Protein AF-A0A4P5WXC3-F1 (afdb_monomer_lite)

Radius of gyration: 19.1 Å; chains: 1; bounding box: 45×30×55 Å

Foldseek 3Di:
DPDDCVVVVVVVVVVVVCCVVVVVCPDPVSVVVVVVLVVQLVQLVVLQFPSVVLVVVLVVCVVVVDPPCVCSRNNNVCVVCVVRHPVVVVVVVVVVVVVVVVVVVVVVVVVVD

pLDDT: mean 87.12, std 8.75, range [57.28, 97.19]

Sequence (113 aa):
MPIDNNETEQLMKQVALGRKNWMFIGSVAAGYRSANLMSLVSSAARNDLDVCMYMKAVLERLLAGETNYDTLRPDVWKQSHPEALRLYCQEE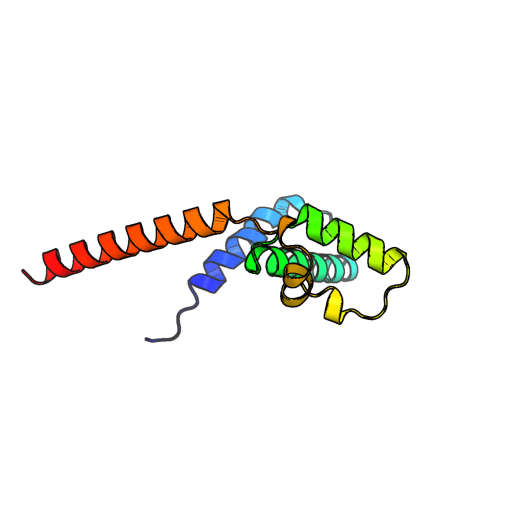RRSRADARAVKRARRRIARHG

Secondary structure (DSSP, 8-state):
-----HHHHHHHHHHHHHGGGGTT--SHHHHHHHHHHHHHHHHHHHTTB-HHHHHHHHHHHHHTT---GGGGSHHHHHHH-GGGB-HHHHHHHHHHHHHHHHHHHHHHHHHH-

Structure (mmCIF, N/CA/C/O backbone):
data_AF-A0A4P5WXC3-F1
#
_entry.id   AF-A0A4P5WXC3-F1
#
loop_
_atom_site.group_PDB
_atom_site.id
_atom_site.type_symbol
_atom_site.label_atom_id
_atom_site.label_alt_id
_atom_site.label_comp_id
_atom_site.label_asym_id
_atom_site.label_entity_id
_atom_site.label_seq_id
_atom_site.pdbx_PDB_ins_code
_atom_site.Cartn_x
_atom_site.Cartn_y
_atom_site.Cartn_z
_atom_site.occupancy
_atom_site.B_iso_or_equiv
_atom_site.auth_seq_id
_atom_site.auth_comp_id
_atom_site.auth_asym_id
_atom_site.auth_atom_id
_atom_site.pdbx_PDB_model_num
ATOM 1 N N . MET A 1 1 ? 15.564 -22.510 -13.033 1.00 63.16 1 MET A N 1
ATOM 2 C CA . MET A 1 1 ? 16.436 -21.452 -12.478 1.00 63.16 1 MET A CA 1
ATOM 3 C C . MET A 1 1 ? 16.643 -21.774 -11.009 1.00 63.16 1 MET A C 1
ATOM 5 O O . MET A 1 1 ? 15.675 -22.226 -10.406 1.00 63.16 1 MET A O 1
ATOM 9 N N . PRO A 1 2 ? 17.857 -21.641 -10.453 1.00 78.62 2 PRO A N 1
ATOM 10 C CA . PRO A 1 2 ? 18.041 -21.753 -9.007 1.00 78.62 2 PRO A CA 1
ATOM 11 C C . PRO A 1 2 ? 17.209 -20.672 -8.299 1.00 78.62 2 PRO A C 1
ATOM 13 O O . PRO A 1 2 ? 16.936 -19.634 -8.898 1.00 78.62 2 PRO A O 1
ATOM 16 N N . ILE A 1 3 ? 16.778 -20.929 -7.062 1.00 83.69 3 ILE A N 1
ATOM 17 C CA . ILE A 1 3 ? 16.073 -19.934 -6.242 1.00 83.69 3 ILE A CA 1
ATOM 18 C C . ILE A 1 3 ? 16.964 -18.692 -6.104 1.00 83.69 3 ILE A C 1
ATOM 20 O O . ILE A 1 3 ? 18.100 -18.797 -5.643 1.00 83.69 3 ILE A O 1
ATOM 24 N N . ASP A 1 4 ? 16.447 -17.529 -6.502 1.00 86.38 4 ASP A N 1
ATOM 25 C CA . ASP A 1 4 ? 17.071 -16.228 -6.276 1.00 86.38 4 ASP A CA 1
ATOM 26 C C . ASP A 1 4 ? 16.118 -15.316 -5.488 1.00 86.38 4 ASP A C 1
ATOM 28 O O . ASP A 1 4 ? 14.897 -15.413 -5.602 1.00 86.38 4 ASP A O 1
ATOM 32 N N . ASN A 1 5 ? 16.676 -14.476 -4.616 1.00 87.62 5 ASN A N 1
ATOM 33 C CA . ASN A 1 5 ? 15.931 -13.598 -3.705 1.00 87.62 5 ASN A CA 1
ATOM 34 C C . ASN A 1 5 ? 16.007 -12.121 -4.127 1.00 87.62 5 ASN A C 1
ATOM 36 O O . ASN A 1 5 ? 15.609 -11.234 -3.369 1.00 87.6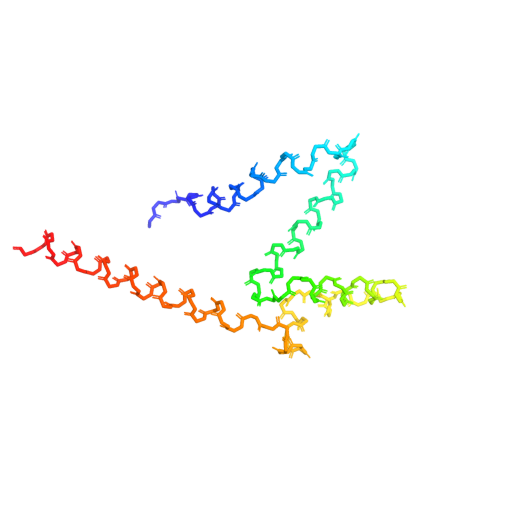2 5 ASN A O 1
ATOM 40 N N . ASN A 1 6 ? 16.537 -11.846 -5.320 1.00 88.62 6 ASN A N 1
ATOM 41 C CA . ASN A 1 6 ? 16.940 -10.506 -5.730 1.00 88.62 6 ASN A CA 1
ATOM 42 C C . ASN A 1 6 ? 15.741 -9.542 -5.790 1.00 88.62 6 ASN A C 1
ATOM 44 O O . ASN A 1 6 ? 15.862 -8.358 -5.474 1.00 88.62 6 ASN A O 1
ATOM 48 N N . GLU A 1 7 ? 14.556 -10.047 -6.145 1.00 82.88 7 GLU A N 1
ATOM 49 C CA . GLU A 1 7 ? 13.311 -9.274 -6.106 1.00 82.88 7 GLU A CA 1
ATOM 50 C C . GLU A 1 7 ? 12.910 -8.895 -4.672 1.00 82.88 7 GLU A C 1
ATOM 52 O O . GLU A 1 7 ? 12.611 -7.730 -4.394 1.00 82.88 7 GLU A O 1
ATOM 57 N N . THR A 1 8 ? 12.977 -9.849 -3.745 1.00 84.62 8 THR A N 1
ATOM 58 C CA . THR A 1 8 ? 12.694 -9.627 -2.322 1.00 84.62 8 THR A CA 1
ATOM 59 C C . THR A 1 8 ? 13.666 -8.620 -1.711 1.00 84.62 8 THR A C 1
ATOM 61 O O . THR A 1 8 ? 13.240 -7.676 -1.045 1.00 84.62 8 THR A O 1
ATOM 64 N N . GLU A 1 9 ? 14.967 -8.756 -1.976 1.00 87.38 9 GLU A N 1
ATOM 65 C CA . GLU A 1 9 ? 15.982 -7.810 -1.501 1.00 87.38 9 GLU A CA 1
ATOM 66 C C . GLU A 1 9 ? 15.746 -6.398 -2.047 1.00 87.38 9 GLU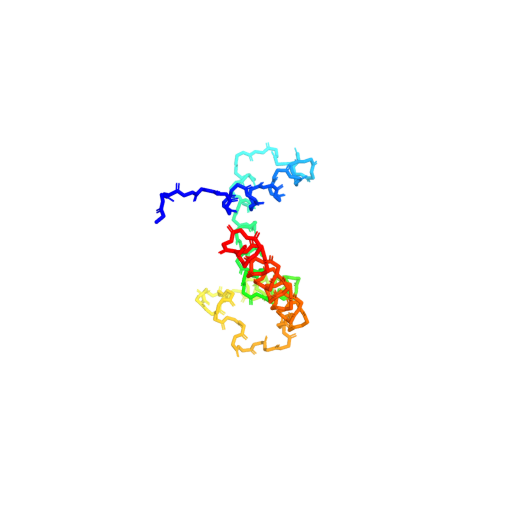 A C 1
ATOM 68 O O . GLU A 1 9 ? 15.837 -5.411 -1.311 1.00 87.38 9 GLU A O 1
ATOM 73 N N . GLN A 1 10 ? 15.390 -6.282 -3.329 1.00 87.06 10 GLN A N 1
ATOM 74 C CA . GLN A 1 10 ? 15.074 -5.001 -3.953 1.00 87.06 10 GLN A CA 1
ATOM 75 C C . GLN A 1 10 ? 13.845 -4.340 -3.310 1.00 87.06 10 GLN A C 1
ATOM 77 O O . GLN A 1 10 ? 13.856 -3.126 -3.100 1.00 87.06 10 GLN A O 1
ATOM 82 N N . LEU A 1 11 ? 12.814 -5.114 -2.958 1.00 82.38 11 LEU A N 1
ATOM 83 C CA . LEU A 1 11 ? 11.642 -4.617 -2.229 1.00 82.38 11 LEU A CA 1
ATOM 84 C C . LEU A 1 11 ? 12.011 -4.156 -0.812 1.00 82.38 11 LEU A C 1
ATOM 86 O O . LEU A 1 11 ? 11.581 -3.085 -0.375 1.00 82.38 11 LEU A O 1
ATOM 90 N N . MET A 1 12 ? 12.873 -4.903 -0.120 1.00 83.25 12 MET A N 1
ATOM 91 C CA . MET A 1 12 ? 13.329 -4.560 1.230 1.00 83.25 12 MET A CA 1
ATOM 92 C C . MET A 1 12 ? 14.126 -3.255 1.299 1.00 83.25 12 MET A C 1
ATOM 94 O O . MET A 1 12 ? 14.152 -2.608 2.351 1.00 83.25 12 MET A O 1
ATOM 98 N N . LYS A 1 13 ? 14.709 -2.793 0.185 1.00 83.38 13 LYS A N 1
ATOM 99 C CA . LYS A 1 13 ? 15.359 -1.473 0.124 1.00 83.38 13 LYS A CA 1
ATOM 100 C C . LYS A 1 13 ? 14.395 -0.333 0.447 1.00 83.38 13 LYS A C 1
ATOM 102 O O . LYS A 1 13 ? 14.819 0.632 1.072 1.00 83.38 13 LYS A O 1
ATOM 107 N N . GLN A 1 14 ? 13.110 -0.433 0.099 1.00 77.81 14 GLN A N 1
ATOM 108 C CA . GLN A 1 14 ? 12.142 0.622 0.430 1.00 77.81 14 GLN A CA 1
ATOM 109 C C . GLN A 1 14 ? 11.914 0.739 1.941 1.00 77.81 14 GLN A C 1
ATOM 111 O O . GLN A 1 14 ? 11.941 1.840 2.488 1.00 77.81 14 GLN A O 1
ATOM 116 N N . VAL A 1 15 ? 11.787 -0.398 2.628 1.00 77.44 15 VAL A N 1
ATOM 117 C CA . VAL A 1 15 ? 11.702 -0.451 4.096 1.00 77.44 15 VAL A CA 1
ATOM 118 C C . VAL A 1 15 ? 12.998 0.074 4.721 1.00 77.44 15 VAL A C 1
ATOM 120 O O . VAL A 1 15 ? 12.969 0.822 5.696 1.00 77.44 15 VAL A O 1
ATOM 123 N N . ALA A 1 16 ? 14.150 -0.273 4.137 1.00 80.62 16 ALA A N 1
ATOM 124 C CA . ALA A 1 16 ? 15.450 0.192 4.602 1.00 80.62 16 ALA A CA 1
ATOM 125 C C . ALA A 1 16 ? 15.617 1.715 4.520 1.00 80.62 16 ALA A C 1
ATOM 127 O O . ALA A 1 16 ? 16.087 2.322 5.479 1.00 80.62 16 ALA A O 1
ATOM 128 N N . LEU A 1 17 ? 15.198 2.322 3.408 1.00 80.25 17 LEU A N 1
ATOM 129 C CA . LEU A 1 17 ? 15.228 3.771 3.207 1.00 80.25 17 LEU A CA 1
ATOM 130 C C . LEU A 1 17 ? 14.300 4.504 4.191 1.00 80.25 17 LEU A C 1
ATOM 132 O O . LEU A 1 17 ? 14.662 5.563 4.699 1.00 80.25 17 LEU A O 1
ATOM 136 N N . GLY A 1 18 ? 13.142 3.918 4.515 1.00 72.31 18 GLY A N 1
ATOM 137 C CA . GLY A 1 18 ? 12.166 4.482 5.454 1.00 72.31 18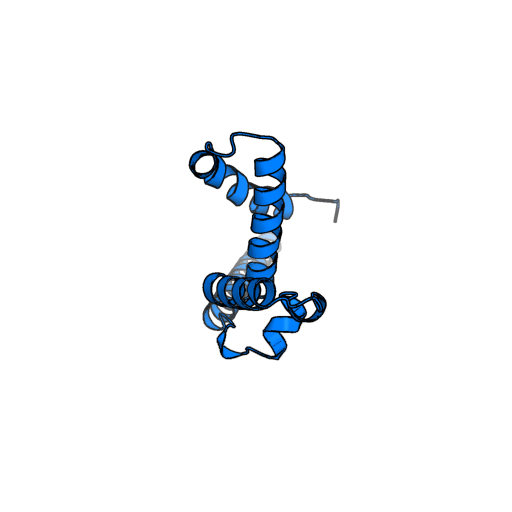 GLY A CA 1
ATOM 138 C C . GLY A 1 18 ? 12.567 4.426 6.932 1.00 72.31 18 GLY A C 1
ATOM 139 O O . GLY A 1 18 ? 11.974 5.138 7.738 1.00 72.31 18 GLY A O 1
ATOM 140 N N . ARG A 1 19 ? 13.594 3.647 7.315 1.00 71.56 19 ARG A N 1
ATOM 141 C CA . ARG A 1 19 ? 13.995 3.460 8.727 1.00 71.56 19 ARG A CA 1
ATOM 142 C C . ARG A 1 19 ? 14.255 4.768 9.473 1.00 71.56 19 ARG A C 1
ATOM 144 O O . ARG A 1 19 ? 13.872 4.877 10.632 1.00 71.56 19 ARG A O 1
ATOM 151 N N . LYS A 1 20 ? 14.856 5.767 8.817 1.00 66.44 20 LYS A N 1
ATOM 152 C CA . LYS A 1 20 ? 15.087 7.090 9.425 1.00 66.44 20 LYS A CA 1
ATOM 153 C C . LYS A 1 20 ? 13.787 7.868 9.675 1.00 66.44 20 LYS A C 1
ATOM 155 O O . LYS A 1 20 ? 13.719 8.626 10.633 1.00 66.44 20 LYS A O 1
ATOM 160 N N . ASN A 1 21 ? 12.748 7.639 8.873 1.00 67.00 21 ASN A N 1
ATOM 161 C CA . ASN A 1 21 ? 11.449 8.304 9.015 1.00 67.00 21 ASN A CA 1
ATOM 162 C C . ASN A 1 21 ? 10.554 7.639 10.073 1.00 67.00 21 ASN A C 1
ATOM 164 O O . ASN A 1 21 ? 9.555 8.222 10.483 1.00 67.00 21 ASN A O 1
ATOM 168 N N . TRP A 1 22 ? 10.901 6.430 10.525 1.00 71.19 22 TRP A N 1
ATOM 169 C CA . TRP A 1 22 ? 10.104 5.641 11.471 1.00 71.19 22 TRP A CA 1
ATOM 170 C C . TRP A 1 22 ? 10.824 5.378 12.798 1.00 71.19 22 TRP A C 1
ATOM 172 O O . TRP A 1 22 ? 10.399 4.524 13.573 1.00 71.19 22 TRP A O 1
ATOM 182 N N . MET A 1 23 ? 11.879 6.145 13.102 1.00 66.56 23 MET A N 1
ATOM 183 C CA . MET A 1 23 ? 12.594 6.073 14.387 1.00 66.56 23 MET A CA 1
ATOM 184 C C . MET A 1 23 ? 11.699 6.395 15.601 1.00 66.56 23 MET A C 1
ATOM 186 O O . MET A 1 23 ? 12.073 6.100 16.729 1.00 66.56 23 MET A O 1
ATOM 190 N N . PHE A 1 24 ? 10.501 6.945 15.376 1.00 60.47 24 PHE A N 1
ATOM 191 C CA . PHE A 1 24 ? 9.504 7.243 16.410 1.00 60.47 24 PHE A CA 1
ATOM 192 C C . PHE A 1 24 ? 8.636 6.043 16.824 1.00 60.47 24 PHE A C 1
ATOM 194 O O . PHE A 1 24 ? 7.742 6.194 17.656 1.00 60.47 24 PHE A O 1
ATOM 201 N N . ILE A 1 25 ? 8.867 4.846 16.270 1.00 69.56 25 ILE A N 1
ATOM 202 C CA . ILE A 1 25 ? 8.240 3.609 16.753 1.00 69.56 25 ILE A CA 1
ATOM 2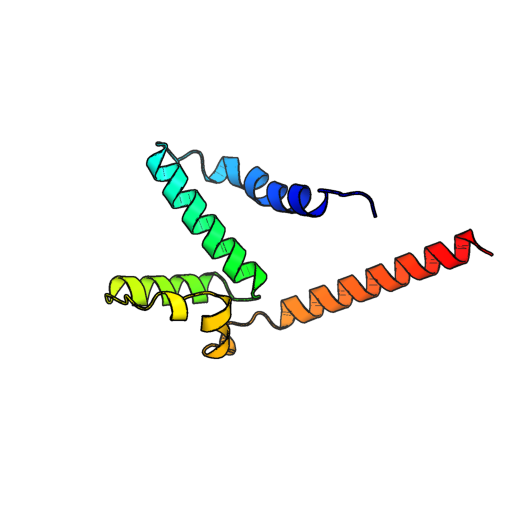03 C C . ILE A 1 25 ? 8.841 3.276 18.132 1.00 69.56 25 ILE A C 1
ATOM 205 O O . ILE A 1 25 ? 9.779 2.498 18.261 1.00 69.56 25 ILE A O 1
ATOM 209 N N . GLY A 1 26 ? 8.310 3.915 19.177 1.00 71.88 26 GLY A N 1
ATOM 210 C CA . GLY A 1 26 ? 8.835 3.848 20.546 1.00 71.88 26 GLY A CA 1
ATOM 211 C C . GLY A 1 26 ? 8.471 2.578 21.322 1.00 71.88 26 GLY A C 1
ATOM 212 O O . GLY A 1 26 ? 8.791 2.476 22.501 1.00 71.88 26 GLY A O 1
ATOM 213 N N . SER A 1 27 ? 7.773 1.617 20.705 1.00 85.00 27 SER A N 1
ATOM 214 C CA . SER A 1 27 ? 7.432 0.336 21.336 1.00 85.00 27 SER A CA 1
ATOM 215 C C . SER A 1 27 ? 7.220 -0.786 20.320 1.00 85.00 27 SER A C 1
ATOM 217 O O . SER A 1 27 ? 6.860 -0.547 19.166 1.00 85.00 27 SER A O 1
ATOM 219 N N . VAL A 1 28 ? 7.365 -2.036 20.771 1.00 86.12 28 VAL A N 1
ATOM 220 C CA . VAL A 1 28 ? 7.102 -3.238 19.956 1.00 86.12 28 VAL A CA 1
ATOM 221 C C . VAL A 1 28 ? 5.668 -3.238 19.408 1.00 86.12 28 VAL A C 1
ATOM 223 O O . VAL A 1 28 ? 5.447 -3.521 18.233 1.00 86.12 28 VAL A O 1
ATOM 226 N N . ALA A 1 29 ? 4.689 -2.839 20.226 1.00 87.06 29 ALA A N 1
ATOM 227 C CA . ALA A 1 29 ? 3.293 -2.729 19.805 1.00 87.06 29 ALA A CA 1
ATOM 228 C C . ALA A 1 29 ? 3.096 -1.689 18.686 1.00 87.06 29 ALA A C 1
ATOM 230 O O . ALA A 1 29 ? 2.340 -1.926 17.741 1.00 87.06 29 ALA A O 1
ATOM 231 N N . ALA A 1 30 ? 3.790 -0.548 18.757 1.00 84.31 30 ALA A N 1
ATOM 232 C CA . ALA A 1 30 ? 3.800 0.426 17.666 1.00 84.31 30 ALA A CA 1
ATOM 233 C C . ALA A 1 30 ? 4.462 -0.145 16.398 1.00 84.31 30 ALA A C 1
ATOM 235 O O . ALA A 1 30 ? 4.027 0.170 15.288 1.00 84.31 30 ALA A O 1
ATOM 236 N N . GLY A 1 31 ? 5.455 -1.025 16.559 1.00 85.94 31 GLY A N 1
ATOM 237 C CA . GLY A 1 31 ? 6.105 -1.745 15.465 1.00 85.94 31 GLY A CA 1
ATOM 238 C C . GLY A 1 31 ? 5.134 -2.636 14.704 1.00 85.94 31 GLY A C 1
ATOM 239 O O . GLY A 1 31 ? 5.028 -2.513 13.486 1.00 85.94 31 GLY A O 1
ATOM 240 N N . TYR A 1 32 ? 4.349 -3.451 15.412 1.00 89.38 32 TYR A N 1
ATOM 241 C CA . TYR A 1 32 ? 3.329 -4.299 14.787 1.00 89.38 32 TYR A CA 1
ATOM 242 C C . TYR A 1 32 ? 2.274 -3.489 14.025 1.00 89.38 32 TYR A C 1
ATOM 244 O O . TYR A 1 32 ? 1.963 -3.807 12.878 1.00 89.38 32 TYR A O 1
ATOM 252 N N . ARG A 1 33 ? 1.770 -2.391 14.605 1.00 87.44 33 ARG A N 1
ATOM 253 C CA . ARG A 1 33 ? 0.816 -1.507 13.906 1.00 87.44 33 ARG A CA 1
ATOM 254 C C . ARG A 1 33 ? 1.412 -0.913 12.631 1.00 87.44 33 ARG A C 1
ATOM 256 O O . ARG A 1 33 ? 0.752 -0.881 11.595 1.00 87.44 33 ARG A O 1
ATOM 263 N N . SER A 1 34 ? 2.670 -0.489 12.700 1.00 85.62 34 SER A N 1
ATOM 264 C CA . SER A 1 34 ? 3.386 0.071 11.552 1.00 85.62 34 SER A CA 1
ATOM 265 C C . SER A 1 34 ? 3.611 -0.976 10.460 1.00 85.62 34 SER A C 1
ATOM 267 O O . SER A 1 34 ? 3.394 -0.686 9.287 1.00 85.62 34 SER A O 1
ATOM 269 N N . ALA A 1 35 ? 3.974 -2.208 10.829 1.00 87.44 35 ALA A N 1
ATOM 270 C CA . ALA A 1 35 ? 4.146 -3.316 9.892 1.00 87.44 35 ALA A CA 1
ATOM 271 C C . ALA A 1 35 ? 2.833 -3.679 9.176 1.00 87.44 35 ALA A C 1
ATOM 273 O O . ALA A 1 35 ? 2.832 -3.896 7.961 1.00 87.44 35 ALA A O 1
ATOM 274 N N . ASN A 1 36 ? 1.708 -3.675 9.897 1.00 89.88 36 ASN A N 1
ATOM 275 C CA . ASN A 1 36 ? 0.385 -3.903 9.313 1.00 89.88 36 ASN A CA 1
ATOM 276 C C . ASN A 1 36 ? 0.030 -2.809 8.294 1.00 89.88 36 ASN A C 1
ATOM 278 O O . ASN A 1 36 ? -0.364 -3.116 7.169 1.00 89.88 36 ASN A O 1
ATOM 282 N N . LEU A 1 37 ? 0.242 -1.536 8.649 1.00 88.12 37 LEU A N 1
ATOM 283 C CA . LEU A 1 37 ? 0.002 -0.408 7.745 1.00 88.12 37 LEU A CA 1
ATOM 284 C C . LEU A 1 37 ? 0.896 -0.475 6.498 1.00 88.12 37 LEU A C 1
ATOM 286 O O . LEU A 1 37 ? 0.413 -0.298 5.382 1.00 88.12 37 LEU A O 1
ATOM 290 N N . MET A 1 38 ? 2.187 -0.777 6.666 1.00 87.62 38 MET A N 1
ATOM 291 C CA . MET A 1 38 ? 3.114 -0.942 5.541 1.00 87.62 38 MET A CA 1
ATOM 292 C C . MET A 1 38 ? 2.687 -2.080 4.623 1.00 87.62 38 MET A C 1
ATOM 294 O O . MET A 1 38 ? 2.738 -1.924 3.406 1.00 87.62 38 MET A O 1
ATOM 298 N N . SER A 1 39 ? 2.240 -3.201 5.187 1.00 90.25 39 SER A N 1
ATOM 299 C CA . SER A 1 39 ? 1.743 -4.338 4.411 1.00 90.25 39 SER A CA 1
ATOM 300 C C . SER A 1 39 ? 0.524 -3.945 3.573 1.00 90.25 39 SER A C 1
ATOM 302 O O . SER A 1 39 ? 0.478 -4.254 2.382 1.00 90.25 39 SER A O 1
ATOM 304 N N . LEU A 1 40 ? -0.410 -3.182 4.151 1.00 92.50 40 LEU A N 1
ATOM 305 C CA . LEU A 1 40 ? -1.601 -2.690 3.457 1.00 92.50 40 LEU A CA 1
ATOM 306 C C . LEU A 1 40 ? -1.250 -1.711 2.326 1.00 92.50 40 LEU A C 1
ATOM 308 O O . LEU A 1 40 ? -1.667 -1.905 1.184 1.00 92.50 40 LEU A O 1
ATOM 312 N N . VAL A 1 41 ? -0.402 -0.719 2.611 1.00 92.25 41 VAL A N 1
ATOM 313 C CA . VAL A 1 41 ? 0.112 0.246 1.621 1.00 92.25 41 VAL A CA 1
ATOM 314 C C . VAL A 1 41 ? 0.836 -0.467 0.476 1.00 92.25 41 VAL A C 1
ATOM 316 O O . VAL A 1 41 ? 0.614 -0.173 -0.699 1.00 92.25 41 VAL A O 1
ATOM 319 N N . SER A 1 42 ? 1.688 -1.438 0.807 1.00 90.44 42 SER A N 1
ATOM 320 C CA . SER A 1 42 ? 2.445 -2.213 -0.174 1.00 90.44 42 SER A CA 1
ATOM 321 C C . SER A 1 42 ? 1.531 -3.104 -1.027 1.00 90.44 42 SER A C 1
ATOM 323 O O . SER A 1 42 ? 1.801 -3.301 -2.213 1.00 90.44 42 SER A O 1
ATOM 325 N N . SER A 1 43 ? 0.440 -3.622 -0.457 1.00 93.94 43 SER A N 1
ATOM 326 C CA . SER A 1 43 ? -0.578 -4.389 -1.184 1.00 93.94 43 SER A CA 1
ATOM 327 C C . SER A 1 43 ? -1.397 -3.509 -2.139 1.00 93.94 43 SER A C 1
ATOM 329 O O . SER A 1 43 ? -1.561 -3.862 -3.309 1.00 93.94 43 SER A O 1
ATOM 331 N N . ALA A 1 44 ? -1.822 -2.320 -1.699 1.00 94.50 44 ALA A N 1
ATOM 332 C CA . ALA A 1 44 ? -2.507 -1.343 -2.548 1.00 94.50 44 ALA A CA 1
ATOM 333 C C . ALA A 1 44 ? -1.627 -0.897 -3.725 1.00 94.50 44 ALA A C 1
ATOM 335 O O . ALA A 1 44 ? -2.059 -0.904 -4.877 1.00 94.50 44 ALA A O 1
ATOM 336 N N . ALA A 1 45 ? -0.349 -0.615 -3.459 1.00 90.44 45 ALA A N 1
ATOM 337 C CA . ALA A 1 45 ? 0.604 -0.242 -4.495 1.00 90.44 45 ALA A CA 1
ATOM 338 C C . ALA A 1 45 ? 0.851 -1.358 -5.528 1.00 90.44 45 ALA A C 1
ATOM 340 O O . ALA A 1 45 ? 1.037 -1.053 -6.709 1.00 90.44 45 ALA A O 1
ATOM 341 N N . ARG A 1 46 ? 0.848 -2.633 -5.105 1.00 90.38 46 ARG A N 1
ATOM 342 C CA . ARG A 1 46 ? 0.946 -3.801 -6.004 1.00 90.38 46 ARG A CA 1
ATOM 343 C C . ARG A 1 46 ? -0.311 -4.022 -6.839 1.00 90.38 46 ARG A C 1
ATOM 345 O O . ARG A 1 46 ? -0.204 -4.559 -7.932 1.00 90.38 46 ARG A O 1
ATOM 352 N N . ASN A 1 47 ? -1.467 -3.589 -6.346 1.00 92.62 47 ASN A N 1
ATOM 353 C CA . ASN A 1 47 ? -2.731 -3.605 -7.082 1.00 92.62 47 ASN A CA 1
ATOM 354 C C . ASN A 1 47 ? -2.934 -2.357 -7.960 1.00 92.62 47 ASN A C 1
ATOM 356 O O . ASN A 1 47 ? -4.035 -2.138 -8.453 1.00 92.62 47 ASN A O 1
ATOM 360 N N . ASP A 1 48 ? -1.881 -1.555 -8.154 1.00 92.88 48 ASP A N 1
ATOM 361 C CA . ASP A 1 48 ? -1.876 -0.326 -8.958 1.00 92.88 48 ASP A CA 1
ATOM 362 C C . ASP A 1 48 ? -2.865 0.749 -8.497 1.00 92.88 48 ASP A C 1
ATOM 364 O O . ASP A 1 48 ? -3.155 1.689 -9.233 1.00 92.88 48 ASP A O 1
ATOM 368 N N . LEU A 1 49 ? -3.311 0.675 -7.245 1.00 94.62 49 LEU A N 1
ATOM 369 C CA . LEU A 1 49 ? -4.180 1.681 -6.650 1.00 94.62 49 LEU A CA 1
ATOM 370 C C . LEU A 1 49 ? -3.410 2.955 -6.303 1.00 94.62 49 LEU A C 1
ATOM 372 O O . LEU A 1 49 ? -2.222 2.904 -5.947 1.00 94.62 49 LEU A O 1
ATOM 376 N N . ASP A 1 50 ? -4.099 4.091 -6.360 1.00 94.56 50 ASP A N 1
ATOM 377 C CA . ASP A 1 50 ? -3.749 5.283 -5.602 1.00 94.56 50 ASP A CA 1
ATOM 378 C C . ASP A 1 50 ? -3.865 4.959 -4.108 1.00 94.56 50 ASP A C 1
ATOM 380 O O . ASP A 1 50 ? -4.942 4.698 -3.568 1.00 94.56 50 ASP A O 1
ATOM 384 N N . VAL A 1 51 ? -2.711 4.927 -3.444 1.00 94.06 51 VAL A N 1
ATOM 385 C CA . VAL A 1 51 ? -2.610 4.504 -2.046 1.00 94.06 51 VAL A CA 1
ATOM 386 C C . VAL A 1 51 ? -3.354 5.469 -1.129 1.00 94.06 51 VAL A C 1
ATOM 388 O O . VAL A 1 51 ? -3.983 5.018 -0.178 1.00 94.06 51 VAL A O 1
ATOM 391 N N . CYS A 1 52 ? -3.295 6.775 -1.388 1.00 94.06 52 CYS A N 1
ATOM 392 C CA . CYS A 1 52 ? -3.925 7.769 -0.526 1.00 94.06 52 CYS A CA 1
ATOM 393 C C . CYS A 1 52 ? -5.449 7.670 -0.610 1.00 94.06 52 CYS A C 1
ATOM 395 O O . CYS A 1 52 ? -6.113 7.650 0.426 1.00 94.06 52 CYS A O 1
ATOM 397 N N . MET A 1 53 ? -5.989 7.552 -1.826 1.00 96.38 53 MET A N 1
ATOM 398 C CA . MET A 1 53 ? -7.423 7.384 -2.054 1.00 96.38 53 MET A CA 1
ATOM 399 C C . MET A 1 53 ? -7.944 6.097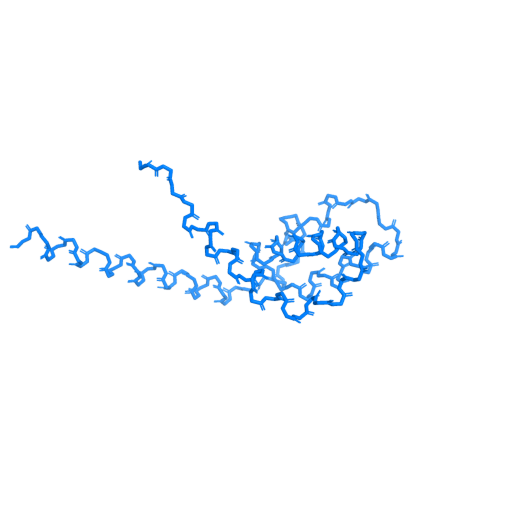 -1.404 1.00 96.38 53 MET A C 1
ATOM 401 O O . MET A 1 53 ? -8.905 6.143 -0.637 1.00 96.38 53 MET A O 1
ATOM 405 N N . TYR A 1 54 ? -7.261 4.971 -1.635 1.00 96.69 54 TYR A N 1
ATOM 406 C CA . TYR A 1 54 ? -7.612 3.684 -1.034 1.00 96.69 54 TYR A CA 1
ATOM 407 C C . TYR A 1 54 ? -7.572 3.732 0.501 1.00 96.69 54 TYR A C 1
ATOM 409 O O . TYR A 1 54 ? -8.540 3.361 1.164 1.00 96.69 54 TYR A O 1
ATOM 417 N N . MET A 1 55 ? -6.474 4.230 1.082 1.00 96.31 55 MET A N 1
ATOM 418 C CA . MET A 1 55 ? -6.309 4.287 2.538 1.00 96.31 55 MET A CA 1
ATOM 419 C C . MET A 1 55 ? -7.362 5.172 3.200 1.00 96.31 55 MET A C 1
ATOM 421 O O . MET A 1 55 ? -7.889 4.799 4.246 1.00 96.31 55 MET A O 1
ATOM 425 N N . LYS A 1 56 ? -7.692 6.318 2.594 1.00 96.38 56 LYS A N 1
ATOM 426 C CA . LYS A 1 56 ? -8.746 7.204 3.092 1.00 96.38 56 LYS A CA 1
ATOM 427 C C . LYS A 1 56 ? -10.097 6.483 3.119 1.00 96.38 56 LYS A C 1
ATOM 429 O O . LYS A 1 56 ? -10.710 6.408 4.179 1.00 96.38 56 LYS A O 1
ATOM 434 N N . ALA A 1 57 ? -10.509 5.893 1.996 1.00 95.94 57 ALA A N 1
ATOM 435 C CA . ALA A 1 57 ? -11.797 5.210 1.883 1.00 95.94 57 ALA A CA 1
ATOM 436 C C . ALA A 1 57 ? -11.922 4.016 2.846 1.00 95.94 57 ALA A C 1
ATOM 438 O O . ALA A 1 57 ? -12.962 3.817 3.474 1.00 95.94 57 ALA A O 1
ATOM 439 N N . VAL A 1 58 ? -10.854 3.226 3.000 1.00 95.56 58 VAL A N 1
ATOM 440 C CA . VAL A 1 58 ? -10.837 2.100 3.945 1.00 95.56 58 VAL A CA 1
ATOM 441 C C . VAL A 1 58 ? -10.958 2.587 5.386 1.00 95.56 58 VAL A C 1
ATOM 443 O O . VAL A 1 58 ? -11.773 2.051 6.132 1.00 95.56 58 VAL A O 1
ATOM 446 N N . LEU A 1 59 ? -10.189 3.605 5.786 1.00 95.50 59 LEU A N 1
ATOM 447 C CA . LEU A 1 59 ? -10.251 4.142 7.148 1.00 95.50 59 LEU A CA 1
ATOM 448 C C . LEU A 1 59 ? -11.620 4.757 7.464 1.00 95.50 59 LEU A C 1
ATOM 450 O O . LEU A 1 59 ? -12.130 4.541 8.558 1.00 95.50 59 LEU A O 1
ATOM 454 N N . GLU A 1 60 ? -12.236 5.462 6.513 1.00 97.19 60 GLU A N 1
ATOM 455 C CA . GLU A 1 60 ? -13.593 6.007 6.662 1.00 97.19 60 GLU A CA 1
ATOM 456 C C . GLU A 1 60 ? -14.630 4.898 6.887 1.00 97.19 60 GLU A C 1
ATOM 458 O O . GLU A 1 60 ? -15.445 4.997 7.804 1.00 97.19 60 GLU A O 1
ATOM 463 N N . ARG A 1 61 ? -14.564 3.800 6.122 1.00 95.81 61 ARG A N 1
ATOM 464 C CA . ARG A 1 61 ? -15.470 2.651 6.302 1.00 95.81 61 ARG A CA 1
ATOM 465 C C . ARG A 1 61 ? -15.248 1.935 7.632 1.00 95.81 61 ARG A C 1
ATOM 467 O O . ARG A 1 61 ? -16.218 1.595 8.304 1.00 95.81 61 ARG A O 1
ATOM 474 N N . LEU A 1 62 ? -13.994 1.745 8.042 1.00 95.19 62 LEU A N 1
ATOM 475 C CA . LEU A 1 62 ? -13.674 1.151 9.345 1.00 95.19 62 LEU A CA 1
ATOM 476 C C . LEU A 1 62 ? -14.184 2.019 10.504 1.00 95.19 62 LEU A C 1
ATOM 478 O O . LEU A 1 62 ? -14.758 1.492 11.453 1.00 95.19 62 LEU A O 1
ATOM 482 N N . LEU A 1 63 ? -14.030 3.344 10.414 1.00 96.69 63 LEU A N 1
ATOM 483 C CA . LEU A 1 63 ? -14.567 4.288 11.403 1.00 96.69 63 LEU A CA 1
ATOM 484 C C . LEU A 1 63 ? -16.101 4.290 11.440 1.00 96.69 63 LEU A C 1
ATOM 486 O O . LEU A 1 63 ? -16.679 4.494 12.503 1.00 96.69 63 LEU A O 1
ATOM 490 N N . ALA A 1 64 ? -16.755 4.021 10.308 1.00 97.12 64 ALA A N 1
ATOM 491 C CA . ALA A 1 64 ? -18.204 3.852 10.218 1.00 97.12 64 ALA A CA 1
ATOM 492 C C . ALA A 1 64 ? -18.710 2.492 10.748 1.00 97.12 64 ALA A C 1
ATOM 494 O O . ALA A 1 64 ? -19.916 2.249 10.738 1.00 97.12 64 ALA A O 1
ATOM 495 N N . GLY A 1 65 ? -17.820 1.610 11.219 1.00 96.75 65 GLY A N 1
ATOM 496 C CA . GLY A 1 65 ? -18.184 0.310 11.788 1.00 96.75 65 GLY A CA 1
ATOM 497 C C . GLY A 1 65 ? -18.309 -0.822 10.766 1.00 96.75 65 GLY A C 1
ATOM 498 O O . GLY A 1 65 ? -18.947 -1.831 11.058 1.00 96.75 65 GLY A O 1
ATOM 499 N N . GLU A 1 66 ? -17.713 -0.682 9.578 1.00 95.88 66 GLU A N 1
ATOM 500 C CA . GLU A 1 66 ? -17.633 -1.774 8.604 1.00 95.88 66 GLU A CA 1
ATOM 501 C C . GLU A 1 66 ? -16.925 -2.996 9.205 1.00 95.88 66 GLU A C 1
ATOM 503 O O . GLU A 1 66 ? -15.831 -2.894 9.762 1.00 95.88 66 GLU A O 1
ATOM 508 N N . THR A 1 67 ? -17.533 -4.167 9.031 1.00 95.62 67 THR A N 1
ATOM 509 C CA . THR A 1 67 ? -16.990 -5.454 9.497 1.00 95.62 67 THR A CA 1
ATOM 510 C C . THR A 1 67 ? -16.754 -6.436 8.354 1.00 95.62 67 THR A C 1
ATOM 512 O O . THR A 1 67 ? -16.067 -7.441 8.536 1.00 95.62 67 THR A O 1
ATOM 515 N N . ASN A 1 68 ? -17.253 -6.139 7.150 1.00 95.44 68 ASN A N 1
ATOM 516 C CA . ASN A 1 68 ? -16.984 -6.917 5.951 1.00 95.44 68 ASN A CA 1
ATOM 517 C C . ASN A 1 68 ? -15.638 -6.516 5.323 1.00 95.44 68 ASN A C 1
ATOM 519 O O . ASN A 1 68 ? -15.560 -5.809 4.308 1.00 95.44 68 ASN A O 1
ATOM 523 N N . TYR A 1 69 ? -14.558 -6.989 5.945 1.00 93.62 69 TYR A N 1
ATOM 524 C CA . TYR A 1 69 ? -13.186 -6.665 5.552 1.00 93.62 69 TYR A CA 1
ATOM 525 C C . TYR A 1 69 ? -12.789 -7.211 4.178 1.00 93.62 69 TYR A C 1
ATOM 527 O O . TYR A 1 69 ? -11.904 -6.641 3.539 1.00 93.62 69 TYR A O 1
ATOM 535 N N . ASP A 1 70 ? -13.445 -8.265 3.686 1.00 94.69 70 ASP A N 1
ATOM 536 C CA . ASP A 1 70 ? -13.149 -8.827 2.365 1.00 94.69 70 ASP A CA 1
ATOM 537 C C . ASP A 1 70 ? -13.371 -7.801 1.251 1.00 94.69 70 ASP A C 1
ATOM 539 O O . ASP A 1 70 ? -12.570 -7.707 0.319 1.00 94.69 70 ASP A O 1
ATOM 543 N N . THR A 1 71 ? -14.391 -6.949 1.393 1.00 94.50 71 THR A N 1
ATOM 544 C CA . THR A 1 71 ? -14.666 -5.863 0.435 1.00 94.50 71 THR A CA 1
ATOM 545 C C . THR A 1 71 ? -13.652 -4.721 0.496 1.00 94.50 71 THR A C 1
ATOM 547 O O . THR A 1 71 ? -13.554 -3.931 -0.443 1.00 94.50 71 THR A O 1
ATOM 550 N N . LEU A 1 72 ? -12.902 -4.615 1.597 1.00 94.94 72 LEU A N 1
ATOM 551 C CA . LEU A 1 72 ? -11.879 -3.590 1.799 1.00 94.94 72 LEU A CA 1
ATOM 552 C C . LEU A 1 72 ? -10.518 -4.023 1.262 1.00 94.94 72 LEU A C 1
ATOM 554 O O . LEU A 1 72 ? -9.608 -3.199 1.191 1.00 94.94 72 LEU A O 1
ATOM 558 N N . ARG A 1 73 ? -10.342 -5.291 0.883 1.00 95.06 73 ARG A N 1
ATOM 559 C CA . ARG A 1 73 ? -9.066 -5.766 0.350 1.00 95.06 73 ARG A CA 1
ATOM 560 C C . ARG A 1 73 ? -8.719 -5.054 -0.965 1.00 95.06 73 ARG A C 1
ATOM 562 O O . ARG A 1 73 ? -9.606 -4.875 -1.798 1.00 95.06 73 ARG A O 1
ATOM 569 N N . PRO A 1 74 ? -7.445 -4.698 -1.212 1.00 95.50 74 PRO A N 1
ATOM 570 C CA . PRO A 1 74 ? -7.054 -3.948 -2.409 1.00 95.50 74 PRO A CA 1
ATOM 571 C C . PRO A 1 74 ? -7.446 -4.602 -3.745 1.00 95.50 74 PRO A C 1
ATOM 573 O O . PRO A 1 74 ? -7.786 -3.912 -4.701 1.00 95.50 74 PRO A O 1
ATOM 576 N N . ASP A 1 75 ? -7.399 -5.932 -3.824 1.00 94.25 75 ASP A N 1
ATOM 577 C CA . ASP A 1 75 ? -7.712 -6.714 -5.024 1.00 94.25 75 ASP A CA 1
ATOM 578 C C . ASP A 1 75 ? -9.210 -6.748 -5.361 1.00 94.25 75 ASP A C 1
ATOM 580 O O . ASP A 1 75 ? -9.580 -6.838 -6.536 1.00 94.25 75 ASP A O 1
ATOM 584 N N . VAL A 1 76 ? -10.060 -6.644 -4.338 1.00 95.44 76 VAL A N 1
ATOM 585 C CA . VAL A 1 76 ? -11.521 -6.586 -4.470 1.00 95.44 76 VAL A CA 1
ATOM 586 C C . VAL A 1 76 ? -11.973 -5.141 -4.655 1.00 95.44 76 VAL A C 1
ATOM 588 O O . VAL A 1 76 ? -12.688 -4.831 -5.603 1.00 95.44 76 VAL A O 1
ATOM 591 N N . TRP A 1 77 ? -11.492 -4.236 -3.802 1.00 95.75 77 TRP A N 1
ATOM 592 C CA . TRP A 1 77 ? -11.890 -2.829 -3.778 1.00 95.75 77 TRP A CA 1
ATOM 593 C C . TRP A 1 77 ? -11.638 -2.112 -5.111 1.00 95.75 77 TRP A C 1
ATOM 595 O O . TRP A 1 77 ? -12.456 -1.304 -5.546 1.00 95.75 77 TRP A O 1
ATOM 605 N N . LYS A 1 78 ? -10.555 -2.463 -5.819 1.00 94.31 78 LYS A N 1
ATOM 606 C CA . LYS A 1 78 ? -10.242 -1.889 -7.138 1.00 94.31 78 LYS A CA 1
ATOM 607 C C . LYS A 1 78 ? -11.303 -2.161 -8.211 1.00 94.31 78 LYS A C 1
ATOM 609 O O . LYS A 1 78 ? -11.338 -1.461 -9.214 1.00 94.31 78 LYS A O 1
ATOM 614 N N . GLN A 1 79 ? -12.124 -3.200 -8.042 1.00 93.88 79 GLN A N 1
ATOM 615 C CA . GLN A 1 79 ? -13.145 -3.579 -9.023 1.00 93.88 79 GLN A CA 1
ATOM 616 C C . GLN A 1 79 ? -14.324 -2.604 -8.999 1.00 93.88 79 GLN A C 1
ATOM 618 O O . GLN A 1 79 ? -14.925 -2.349 -10.037 1.00 93.88 79 GLN A O 1
ATOM 623 N N . SER A 1 80 ? -14.628 -2.040 -7.828 1.00 93.50 80 SER A N 1
ATOM 624 C CA . SER A 1 80 ? -15.678 -1.036 -7.652 1.00 93.50 80 SER A CA 1
ATOM 625 C C . SER A 1 80 ? -15.184 0.409 -7.768 1.00 93.50 80 SER A C 1
ATOM 627 O O . SER A 1 80 ? -16.021 1.301 -7.827 1.00 93.50 80 SER A O 1
ATOM 629 N N . HIS A 1 81 ? -13.865 0.633 -7.831 1.00 93.94 81 HIS A N 1
ATOM 630 C CA . HIS A 1 81 ? -13.244 1.966 -7.871 1.00 93.94 81 HIS A CA 1
ATOM 631 C C . HIS A 1 81 ? -12.212 2.073 -9.009 1.00 93.94 81 HIS A C 1
ATOM 633 O O . HIS A 1 81 ? -11.003 2.170 -8.756 1.00 93.94 81 HIS A O 1
ATOM 639 N N . PRO A 1 82 ? -12.645 2.006 -10.282 1.00 92.00 82 PRO A N 1
ATOM 640 C CA . PRO A 1 82 ? -11.741 2.121 -11.425 1.00 92.00 82 PRO A CA 1
ATOM 641 C C . PRO A 1 82 ? -11.008 3.473 -11.475 1.00 92.00 82 PRO A C 1
ATOM 643 O O . PRO A 1 82 ? -9.889 3.540 -11.978 1.00 92.00 82 PRO A O 1
ATOM 646 N N . GLU A 1 83 ? -11.590 4.537 -10.918 1.00 92.38 83 GLU A N 1
ATOM 647 C CA . GLU A 1 83 ? -10.992 5.871 -10.812 1.00 92.38 83 GLU A CA 1
ATOM 648 C C . GLU A 1 83 ? -9.735 5.911 -9.933 1.00 92.38 83 GLU A C 1
ATOM 650 O O . GLU A 1 83 ? -8.889 6.788 -10.098 1.00 92.38 83 GLU A O 1
ATOM 655 N N . ALA A 1 84 ? -9.579 4.943 -9.027 1.00 92.50 84 ALA A N 1
ATOM 656 C CA . ALA A 1 84 ? -8.417 4.837 -8.157 1.00 92.50 84 ALA A CA 1
ATOM 657 C C . ALA A 1 84 ? -7.233 4.112 -8.821 1.00 92.50 84 ALA A C 1
ATOM 659 O O . ALA A 1 84 ? -6.173 3.976 -8.206 1.00 92.50 84 ALA A O 1
ATOM 660 N N . LEU A 1 85 ? -7.385 3.610 -10.052 1.00 91.75 85 LEU A N 1
ATOM 661 C CA . LEU A 1 85 ? -6.322 2.906 -10.765 1.00 91.75 85 LEU A CA 1
ATOM 662 C C . LEU A 1 85 ? -5.307 3.888 -11.360 1.00 91.75 85 LEU A C 1
ATOM 664 O O . LEU A 1 85 ? -5.631 4.766 -12.158 1.00 91.75 85 LEU A O 1
ATOM 668 N N . ARG A 1 86 ? -4.025 3.675 -11.060 1.00 87.31 86 ARG A N 1
ATOM 669 C CA . ARG A 1 86 ? -2.907 4.425 -11.650 1.00 87.31 86 ARG A CA 1
ATOM 670 C C . ARG A 1 86 ? -2.536 3.860 -13.022 1.00 87.31 86 ARG A C 1
ATOM 672 O O . ARG A 1 86 ? -1.444 3.316 -13.200 1.00 87.31 86 ARG A O 1
ATOM 679 N N . LEU A 1 87 ? -3.439 4.004 -13.994 1.00 80.00 87 LEU A N 1
ATOM 680 C CA . LEU A 1 87 ? -3.279 3.472 -15.357 1.00 80.00 87 LEU A CA 1
ATOM 681 C C . LEU A 1 87 ? -1.970 3.938 -16.022 1.00 80.00 87 LEU A C 1
ATOM 683 O O . LEU A 1 87 ? -1.227 3.119 -16.558 1.00 80.00 87 LEU A O 1
ATOM 687 N N . TYR A 1 88 ? -1.602 5.212 -15.853 1.00 77.94 88 TYR A N 1
ATOM 688 C CA . TYR A 1 88 ? -0.329 5.762 -16.341 1.00 77.94 88 TYR A CA 1
ATOM 689 C C . TYR A 1 88 ? 0.905 4.985 -15.832 1.00 77.94 88 TYR A C 1
ATOM 691 O O . TYR A 1 88 ? 1.847 4.711 -16.576 1.00 77.94 88 TYR A O 1
ATOM 699 N N . CYS A 1 89 ? 0.904 4.551 -14.564 1.00 74.75 89 CYS A N 1
ATOM 700 C CA . CYS A 1 89 ? 2.006 3.753 -14.022 1.00 74.75 89 CYS A CA 1
ATOM 701 C C . CYS A 1 89 ? 2.071 2.345 -14.632 1.00 74.75 89 CYS A C 1
ATOM 703 O O . CYS A 1 89 ? 3.170 1.796 -14.754 1.00 74.75 89 CYS A O 1
ATOM 705 N N . GLN A 1 90 ? 0.935 1.743 -15.000 1.00 77.12 90 GLN A N 1
ATOM 706 C CA . GLN A 1 90 ? 0.931 0.445 -15.682 1.00 77.12 90 GLN A CA 1
ATOM 707 C C . GLN A 1 90 ? 1.563 0.557 -17.072 1.00 77.12 90 GLN A C 1
ATOM 709 O O . GLN A 1 90 ? 2.409 -0.267 -17.431 1.00 77.12 90 GLN A O 1
ATOM 714 N N . GLU A 1 91 ? 1.217 1.606 -17.815 1.00 81.94 91 GLU A N 1
ATOM 715 C CA . GLU A 1 91 ? 1.770 1.888 -19.141 1.00 81.94 91 GLU A CA 1
ATOM 716 C C . GLU A 1 91 ? 3.283 2.128 -19.087 1.00 81.94 91 GLU A C 1
ATOM 718 O O . GLU A 1 91 ? 4.039 1.502 -19.836 1.00 81.94 91 GLU A O 1
ATOM 723 N N . GLU A 1 92 ? 3.763 2.942 -18.138 1.00 82.38 92 GLU A N 1
ATOM 724 C CA . GLU A 1 92 ? 5.202 3.145 -17.937 1.00 82.38 92 GLU A CA 1
ATOM 725 C C . GLU A 1 92 ? 5.935 1.839 -17.598 1.00 82.38 92 GLU A C 1
ATOM 727 O O . GLU A 1 92 ? 7.027 1.577 -18.116 1.00 82.38 92 GLU A O 1
ATOM 732 N N . ARG A 1 93 ? 5.370 1.008 -16.710 1.00 82.44 93 ARG A N 1
ATOM 733 C CA . ARG A 1 93 ? 5.969 -0.285 -16.339 1.00 82.44 93 ARG A CA 1
ATOM 734 C C . ARG A 1 93 ? 6.050 -1.216 -17.542 1.00 82.44 93 ARG A C 1
ATOM 736 O O . ARG A 1 93 ? 7.094 -1.847 -17.723 1.00 82.44 93 ARG A O 1
ATOM 743 N N . ARG A 1 94 ? 4.999 -1.266 -18.364 1.00 84.19 94 ARG A N 1
ATOM 744 C CA . ARG A 1 94 ? 4.949 -2.060 -19.597 1.00 84.19 94 ARG A CA 1
ATOM 745 C C . ARG A 1 94 ? 6.009 -1.593 -20.591 1.00 84.19 94 ARG A C 1
ATOM 747 O O . ARG A 1 94 ? 6.871 -2.383 -20.958 1.00 84.19 94 ARG A O 1
ATOM 754 N N . SER A 1 95 ? 6.061 -0.294 -20.880 1.00 86.06 95 SER A N 1
ATOM 755 C CA . SER A 1 95 ? 7.079 0.311 -21.750 1.00 86.06 95 SER A CA 1
ATOM 756 C C . SER A 1 95 ? 8.511 0.024 -21.272 1.00 86.06 95 SER A C 1
ATOM 758 O O . SER A 1 95 ? 9.381 -0.392 -22.043 1.00 86.06 95 SER A O 1
ATOM 760 N N . ARG A 1 96 ? 8.775 0.148 -19.963 1.00 86.19 96 ARG A N 1
ATOM 761 C CA . ARG A 1 96 ? 10.084 -0.193 -19.377 1.00 86.19 96 ARG A CA 1
ATOM 762 C C . ARG A 1 96 ? 10.397 -1.685 -19.478 1.00 86.19 96 ARG A C 1
ATOM 764 O O . ARG A 1 96 ? 11.564 -2.040 -19.670 1.00 86.19 96 ARG A O 1
ATOM 771 N N . ALA A 1 97 ? 9.406 -2.557 -19.308 1.00 87.56 97 ALA A N 1
ATOM 772 C CA . ALA A 1 97 ? 9.572 -4.000 -19.458 1.00 87.56 97 ALA A CA 1
ATOM 773 C C . ALA A 1 97 ? 9.913 -4.360 -20.910 1.00 87.56 97 ALA A C 1
ATOM 775 O O . ALA A 1 97 ? 10.893 -5.075 -21.136 1.00 87.56 97 ALA A O 1
ATOM 776 N N . ASP A 1 98 ? 9.205 -3.770 -21.870 1.00 90.06 98 ASP A N 1
ATOM 777 C CA . ASP A 1 98 ? 9.439 -3.942 -23.304 1.00 90.06 98 ASP A CA 1
ATOM 778 C C . ASP A 1 98 ? 10.848 -3.464 -23.686 1.00 90.06 98 ASP A C 1
ATOM 780 O O . ASP A 1 98 ? 11.635 -4.212 -24.273 1.00 90.06 98 ASP A O 1
ATOM 784 N N . ALA A 1 99 ? 11.254 -2.272 -23.234 1.00 89.56 99 ALA A N 1
ATOM 785 C CA . ALA A 1 99 ? 12.603 -1.749 -23.458 1.00 89.56 99 ALA A CA 1
ATOM 786 C C . ALA A 1 99 ? 13.699 -2.664 -22.870 1.00 89.56 99 ALA A C 1
ATOM 788 O O . ALA A 1 99 ? 14.746 -2.898 -23.490 1.00 89.56 99 ALA A O 1
ATOM 789 N N . ARG A 1 100 ? 13.469 -3.231 -21.675 1.00 88.88 100 ARG A N 1
ATOM 790 C CA . ARG A 1 100 ? 14.381 -4.208 -21.052 1.00 88.88 100 ARG A CA 1
ATOM 791 C C . ARG A 1 100 ? 14.442 -5.509 -21.849 1.00 88.88 100 ARG A C 1
ATOM 793 O O . ARG A 1 100 ? 15.542 -6.048 -22.003 1.00 88.88 100 ARG A O 1
ATOM 800 N N . ALA A 1 101 ? 13.311 -6.003 -22.349 1.00 89.81 101 ALA A N 1
ATOM 801 C CA . ALA A 1 101 ? 13.234 -7.209 -23.169 1.00 89.81 101 ALA A CA 1
ATOM 802 C C . ALA A 1 101 ? 14.010 -7.032 -24.482 1.00 89.81 101 ALA A C 1
ATOM 804 O O . ALA A 1 101 ? 14.896 -7.838 -24.775 1.00 89.81 101 ALA A O 1
ATOM 805 N N . VAL A 1 102 ? 13.798 -5.917 -25.189 1.00 91.19 102 VAL A N 1
ATOM 806 C CA . VAL A 1 102 ? 14.535 -5.563 -26.414 1.00 91.19 102 VAL A CA 1
ATOM 807 C C . VAL A 1 102 ? 16.042 -5.487 -26.150 1.00 91.19 102 VAL A C 1
ATOM 809 O O . VAL A 1 102 ? 16.840 -6.098 -26.865 1.00 91.19 102 VAL A O 1
ATOM 812 N N . LYS A 1 103 ? 16.468 -4.808 -25.074 1.00 91.44 103 LYS A N 1
ATOM 813 C CA . LYS A 1 103 ? 17.892 -4.714 -24.701 1.00 91.44 103 LYS A CA 1
ATOM 814 C C . LYS A 1 103 ? 18.505 -6.076 -24.349 1.00 91.44 103 LYS A C 1
ATOM 816 O O . LYS A 1 103 ? 19.705 -6.276 -24.547 1.00 91.44 103 LYS A O 1
ATOM 821 N N . ARG A 1 104 ? 17.731 -7.004 -23.774 1.00 89.94 104 ARG A N 1
ATOM 822 C CA . ARG A 1 104 ? 18.180 -8.380 -23.488 1.00 89.94 104 ARG A CA 1
ATOM 823 C C . ARG A 1 104 ? 18.300 -9.201 -24.774 1.00 89.94 104 ARG A C 1
ATOM 825 O O . ARG A 1 104 ? 19.308 -9.879 -24.935 1.00 89.94 104 ARG A O 1
ATOM 832 N N . ALA A 1 105 ? 17.337 -9.092 -25.690 1.00 89.19 105 ALA A N 1
ATOM 833 C CA . ALA A 1 105 ? 17.365 -9.773 -26.985 1.00 89.19 105 ALA A CA 1
ATOM 834 C C . ALA A 1 105 ? 18.580 -9.347 -27.826 1.00 89.19 105 ALA A C 1
ATOM 836 O O . ALA A 1 105 ? 19.356 -10.202 -28.246 1.00 89.19 105 ALA A O 1
ATOM 837 N N . ARG A 1 106 ? 18.833 -8.034 -27.955 1.00 89.75 106 ARG A N 1
ATOM 838 C CA . ARG A 1 106 ? 20.020 -7.501 -28.658 1.00 89.75 106 ARG A CA 1
ATOM 839 C C . ARG A 1 106 ? 21.335 -8.053 -28.098 1.00 89.75 106 ARG A C 1
ATOM 841 O O . ARG A 1 106 ? 22.217 -8.436 -28.855 1.00 89.75 106 ARG A O 1
ATOM 848 N N . ARG A 1 107 ? 21.449 -8.147 -26.767 1.00 89.25 107 ARG A N 1
ATOM 849 C CA . ARG A 1 107 ? 22.633 -8.713 -26.095 1.00 89.25 107 ARG A CA 1
ATOM 850 C C . ARG A 1 107 ? 22.820 -10.212 -26.330 1.00 89.25 107 ARG A C 1
ATOM 852 O O . ARG A 1 107 ? 23.952 -10.673 -26.274 1.00 89.25 107 ARG A O 1
ATOM 859 N N . ARG A 1 108 ? 21.741 -10.970 -26.545 1.00 88.25 108 ARG A N 1
ATOM 860 C CA . ARG A 1 108 ? 21.823 -12.400 -26.882 1.00 88.25 108 ARG A CA 1
ATOM 861 C C . ARG A 1 108 ? 22.313 -12.594 -28.312 1.00 88.25 108 ARG A C 1
ATOM 863 O O . ARG A 1 108 ? 23.210 -13.397 -28.513 1.00 88.25 108 ARG A O 1
ATOM 870 N N . ILE A 1 109 ? 21.786 -11.816 -29.259 1.00 88.12 109 ILE A N 1
ATOM 871 C CA . ILE A 1 109 ? 22.215 -11.854 -30.666 1.00 88.12 109 ILE A CA 1
ATOM 872 C C . ILE A 1 109 ? 23.716 -11.543 -30.769 1.00 88.12 109 ILE A C 1
ATOM 874 O O . ILE A 1 109 ? 24.456 -12.338 -31.326 1.00 88.12 109 ILE A O 1
ATOM 878 N N . ALA A 1 110 ? 24.187 -10.474 -30.120 1.00 84.50 110 ALA A N 1
ATOM 879 C CA . ALA A 1 110 ? 25.603 -10.085 -30.122 1.00 84.50 110 ALA A CA 1
ATOM 880 C C . ALA A 1 110 ? 26.561 -11.050 -29.384 1.00 84.50 110 ALA A C 1
ATOM 882 O O . ALA A 1 110 ? 27.765 -10.833 -29.400 1.00 84.50 110 ALA A O 1
ATOM 883 N N . ARG A 1 111 ? 26.049 -12.057 -28.662 1.00 77.38 111 ARG A N 1
ATOM 884 C CA . ARG A 1 111 ? 26.868 -13.096 -28.006 1.00 77.38 111 ARG A CA 1
ATOM 885 C C . ARG A 1 111 ? 26.950 -14.393 -28.812 1.00 77.38 111 ARG A C 1
ATOM 887 O O . ARG A 1 111 ? 27.779 -15.232 -28.478 1.00 77.38 111 ARG A O 1
ATOM 894 N N . HIS A 1 112 ? 26.055 -14.583 -29.780 1.00 72.06 112 HIS A N 1
ATOM 895 C CA . HIS A 1 112 ? 25.901 -15.829 -30.537 1.00 72.06 112 HIS A CA 1
ATOM 896 C C . HIS A 1 112 ? 26.112 -15.660 -32.051 1.00 72.06 112 HIS A C 1
ATOM 898 O O . HIS A 1 112 ? 26.016 -16.651 -32.768 1.00 72.06 112 HIS A O 1
ATOM 904 N N . GLY A 1 113 ? 26.376 -14.442 -32.525 1.00 57.28 113 GLY A N 1
ATOM 905 C CA . GLY A 1 113 ? 26.900 -14.151 -33.861 1.00 57.28 113 GLY A CA 1
ATOM 906 C C . GLY A 1 113 ? 28.286 -13.549 -33.739 1.00 57.28 113 GLY A C 1
ATOM 907 O O . GLY A 1 113 ? 29.103 -13.823 -34.637 1.00 57.28 113 GLY A O 1
#